Protein AF-A0A822BM97-F1 (afdb_monomer)

Structure (mmCIF, N/CA/C/O backbone):
data_AF-A0A822BM97-F1
#
_entry.id   AF-A0A822BM97-F1
#
loop_
_atom_site.group_PDB
_atom_site.id
_atom_site.type_symbol
_atom_site.label_atom_id
_atom_site.label_alt_id
_atom_site.label_comp_id
_atom_site.label_asym_id
_atom_site.label_entity_id
_atom_site.label_seq_id
_atom_site.pdbx_PDB_ins_code
_atom_site.Cartn_x
_atom_site.Cartn_y
_atom_site.Cartn_z
_atom_site.occupancy
_atom_site.B_iso_or_equiv
_atom_site.auth_seq_id
_atom_site.auth_comp_id
_atom_site.auth_asym_id
_atom_site.auth_atom_id
_atom_site.pdbx_PDB_model_num
ATOM 1 N N . SER A 1 1 ? -8.649 12.973 20.364 1.00 39.34 1 SER A N 1
ATOM 2 C CA . SER A 1 1 ? -8.038 12.754 19.036 1.00 39.34 1 SER A CA 1
ATOM 3 C C . SER A 1 1 ? -8.044 11.290 18.662 1.00 39.34 1 SER A C 1
ATOM 5 O O . SER A 1 1 ? -7.704 10.467 19.502 1.00 39.34 1 SER A O 1
ATOM 7 N N . ILE A 1 2 ? -8.379 10.974 17.406 1.00 34.59 2 ILE A N 1
ATOM 8 C CA . ILE A 1 2 ? -8.301 9.619 16.820 1.00 34.59 2 ILE A CA 1
ATOM 9 C C . ILE A 1 2 ? -6.928 8.977 17.096 1.00 34.59 2 ILE A C 1
ATOM 11 O O . ILE A 1 2 ? -6.855 7.807 17.447 1.00 34.59 2 ILE A O 1
ATOM 15 N N . TYR A 1 3 ? -5.866 9.789 17.084 1.00 31.16 3 TYR A N 1
ATOM 16 C CA . TYR A 1 3 ? -4.498 9.393 17.424 1.00 31.16 3 TYR A CA 1
ATOM 17 C C . TYR A 1 3 ? -4.347 8.749 18.817 1.00 31.16 3 TYR A C 1
ATOM 19 O O . TYR A 1 3 ? -3.704 7.716 18.945 1.00 31.16 3 TYR A O 1
ATOM 27 N N . HIS A 1 4 ? -4.984 9.307 19.855 1.00 41.06 4 HIS A N 1
ATOM 28 C CA . HIS A 1 4 ? -4.935 8.748 21.215 1.00 41.06 4 HIS A CA 1
ATOM 29 C C . HIS A 1 4 ? -5.748 7.456 21.326 1.00 41.06 4 HIS A C 1
ATOM 31 O O . HIS A 1 4 ? -5.289 6.486 21.911 1.00 41.06 4 HIS A O 1
ATOM 37 N N . ALA A 1 5 ? -6.924 7.401 20.693 1.00 43.97 5 ALA A N 1
ATOM 38 C CA . ALA A 1 5 ? -7.743 6.192 20.693 1.00 43.97 5 ALA A CA 1
ATOM 39 C C . ALA A 1 5 ? -7.062 5.029 19.952 1.00 43.97 5 ALA A C 1
ATOM 41 O O . ALA A 1 5 ? -7.214 3.878 20.353 1.00 43.97 5 ALA A O 1
ATOM 42 N N . ILE A 1 6 ? -6.311 5.312 18.885 1.00 49.16 6 ILE A N 1
ATOM 43 C CA . ILE A 1 6 ? -5.526 4.311 18.157 1.00 49.16 6 ILE A CA 1
ATOM 44 C C . ILE A 1 6 ? -4.306 3.894 18.991 1.00 49.16 6 ILE A C 1
ATOM 46 O O . ILE A 1 6 ? -4.122 2.702 19.210 1.00 49.16 6 ILE A O 1
ATOM 50 N N . ALA A 1 7 ? -3.541 4.840 19.546 1.00 48.38 7 ALA A N 1
ATOM 51 C CA . ALA A 1 7 ? -2.370 4.549 20.380 1.00 48.38 7 ALA A CA 1
ATOM 52 C C . ALA A 1 7 ? -2.704 3.757 21.665 1.00 48.38 7 ALA A C 1
ATOM 54 O O . ALA A 1 7 ? -2.003 2.801 22.000 1.00 48.38 7 ALA A O 1
ATOM 55 N N . ASP A 1 8 ? -3.796 4.092 22.357 1.00 53.12 8 ASP A N 1
ATOM 56 C CA . ASP A 1 8 ? -4.222 3.400 23.582 1.00 53.12 8 ASP A CA 1
ATOM 57 C C . ASP A 1 8 ? -4.800 2.008 23.301 1.00 53.12 8 ASP A C 1
ATOM 59 O O . ASP A 1 8 ? -4.626 1.084 24.100 1.00 53.12 8 ASP A O 1
ATOM 63 N N . ASN A 1 9 ? -5.450 1.818 22.147 1.00 54.97 9 ASN A N 1
ATOM 64 C CA . ASN A 1 9 ? -5.858 0.483 21.711 1.00 54.97 9 ASN A CA 1
ATOM 65 C C . ASN A 1 9 ? -4.640 -0.356 21.306 1.00 54.97 9 ASN A C 1
ATOM 67 O O . ASN A 1 9 ? -4.564 -1.520 21.685 1.00 54.97 9 ASN A O 1
ATOM 71 N N . LEU A 1 10 ? -3.650 0.224 20.625 1.00 53.47 10 LEU A N 1
ATOM 72 C CA . LEU A 1 10 ? -2.417 -0.476 20.249 1.00 53.47 10 LEU A CA 1
ATOM 73 C C . LEU A 1 10 ? -1.643 -0.970 21.477 1.00 53.47 10 LEU A C 1
ATOM 75 O O . LEU A 1 10 ? -1.231 -2.126 21.501 1.00 53.47 10 LEU A O 1
ATOM 79 N N . LYS A 1 11 ? -1.554 -0.167 22.546 1.00 54.66 11 LYS A N 1
ATOM 80 C CA . LYS A 1 11 ? -0.947 -0.590 23.822 1.00 54.66 11 LYS A CA 1
ATOM 81 C C . LYS A 1 11 ? -1.640 -1.785 24.481 1.00 54.66 11 LYS A C 1
ATOM 83 O O . LYS A 1 11 ? -0.972 -2.594 25.117 1.00 54.66 11 LYS A O 1
ATOM 88 N N . LYS A 1 12 ? -2.956 -1.935 24.308 1.00 50.69 12 LYS A N 1
ATOM 89 C CA . LYS A 1 12 ? -3.727 -3.076 24.837 1.00 50.69 12 LYS A CA 1
ATOM 90 C C . LYS A 1 12 ? -3.595 -4.359 24.011 1.00 50.69 12 LYS A C 1
ATOM 92 O O . LYS A 1 12 ? -3.815 -5.437 24.554 1.00 50.69 12 LYS A O 1
ATOM 97 N N . TYR A 1 13 ? -3.232 -4.258 22.732 1.00 50.22 13 TYR A N 1
ATOM 98 C CA . TYR A 1 13 ? -3.122 -5.388 21.797 1.00 50.22 13 TYR A CA 1
ATOM 99 C C . TYR A 1 13 ? -1.682 -5.616 21.307 1.00 50.22 13 TYR A C 1
ATOM 101 O O . TYR A 1 13 ? -1.468 -6.224 20.258 1.00 50.22 13 TYR A O 1
ATOM 109 N N . LEU A 1 14 ? -0.697 -5.171 22.097 1.00 51.53 14 LEU A N 1
ATOM 110 C CA . LEU A 1 14 ? 0.732 -5.194 21.789 1.00 51.53 14 LEU A CA 1
ATOM 111 C C . LEU A 1 14 ? 1.487 -6.528 22.011 1.00 51.53 14 LEU A C 1
ATOM 113 O O . LEU A 1 14 ? 2.712 -6.491 21.929 1.00 51.53 14 LEU A O 1
ATOM 117 N N . PRO A 1 15 ? 0.897 -7.738 22.163 1.00 52.12 15 PRO A N 1
ATOM 118 C CA . PRO A 1 15 ? 1.536 -8.860 21.507 1.00 52.12 15 PRO A CA 1
ATOM 119 C C . PRO A 1 15 ? 1.152 -8.714 20.036 1.00 52.12 15 PRO A C 1
ATOM 121 O O . PRO A 1 15 ? 0.144 -9.272 19.598 1.00 52.12 15 PRO A O 1
ATOM 124 N N . LEU A 1 16 ? 1.922 -7.903 19.298 1.00 52.16 16 LEU A N 1
ATOM 125 C CA . LEU A 1 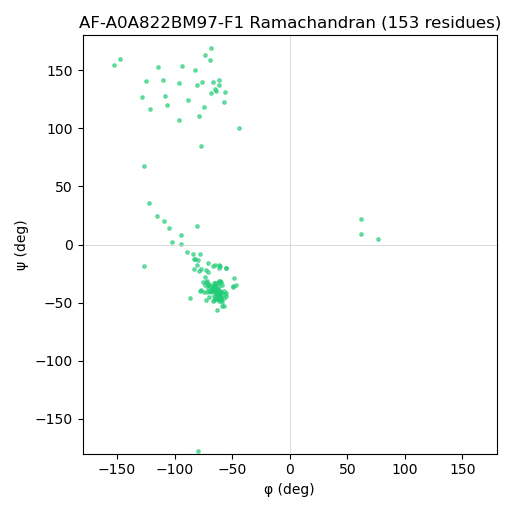16 ? 1.896 -7.848 17.838 1.00 52.16 16 LEU A CA 1
ATOM 126 C C . LEU A 1 16 ? 1.871 -9.293 17.351 1.00 52.16 16 LEU A C 1
ATOM 128 O O . LEU A 1 16 ? 2.883 -9.995 17.396 1.00 52.16 16 LEU A O 1
ATOM 132 N N . LYS A 1 17 ? 0.689 -9.786 16.969 1.00 52.50 17 LYS A N 1
ATOM 133 C CA . LYS A 1 17 ? 0.571 -11.142 16.450 1.00 52.50 17 LYS A CA 1
ATOM 134 C C . LYS A 1 17 ? 1.513 -11.190 15.262 1.00 52.50 17 LYS A C 1
ATOM 136 O O . LYS A 1 17 ? 1.389 -10.381 14.347 1.00 52.50 17 LYS A O 1
ATOM 141 N N . ASN A 1 18 ? 2.466 -12.114 15.308 1.00 60.06 18 ASN A N 1
ATOM 142 C CA . ASN A 1 18 ? 3.531 -12.273 14.321 1.00 60.06 18 ASN A CA 1
ATOM 143 C C . ASN A 1 18 ? 2.979 -12.268 12.875 1.00 60.06 18 ASN A C 1
ATOM 145 O O . ASN A 1 18 ? 3.631 -11.786 11.957 1.00 60.06 18 ASN A O 1
ATOM 149 N N . THR A 1 19 ? 1.730 -12.705 12.694 1.00 66.38 19 THR A N 1
ATOM 150 C CA . THR A 1 19 ? 0.986 -12.656 11.432 1.00 66.38 19 THR A CA 1
ATOM 151 C C . THR A 1 19 ? 0.668 -11.248 10.917 1.00 66.38 19 THR A C 1
ATOM 153 O O . THR A 1 19 ? 0.770 -11.042 9.718 1.00 66.38 19 THR A O 1
ATOM 156 N N . PHE A 1 20 ? 0.331 -10.266 11.763 1.00 75.94 20 PHE A N 1
ATOM 157 C CA . PHE A 1 20 ? 0.040 -8.897 11.307 1.00 75.94 20 PHE A CA 1
ATOM 158 C C . PHE A 1 20 ? 1.289 -8.213 10.748 1.00 75.94 20 PHE A C 1
ATOM 160 O O . PHE A 1 20 ? 1.252 -7.684 9.644 1.00 75.94 20 PHE A O 1
ATOM 167 N N . LEU A 1 21 ? 2.405 -8.271 11.485 1.00 72.50 21 LEU A N 1
ATOM 168 C CA . LEU A 1 21 ? 3.681 -7.721 11.016 1.00 72.50 21 LEU A CA 1
ATOM 169 C C . LEU A 1 21 ? 4.175 -8.441 9.764 1.00 72.50 21 LEU A C 1
ATOM 171 O O . LEU A 1 21 ? 4.649 -7.791 8.838 1.00 72.50 21 LEU A O 1
ATOM 175 N N . LYS A 1 22 ? 4.010 -9.769 9.710 1.00 76.31 22 LYS A N 1
ATOM 176 C CA . LYS A 1 22 ? 4.263 -10.533 8.487 1.00 76.31 22 LYS A CA 1
ATOM 177 C C . LYS A 1 22 ? 3.419 -10.011 7.339 1.00 76.31 22 LYS A C 1
ATOM 179 O O . LYS A 1 22 ? 3.970 -9.792 6.274 1.00 76.31 22 LYS A O 1
ATOM 184 N N . ASP A 1 23 ? 2.130 -9.764 7.544 1.00 84.31 23 ASP A N 1
ATOM 185 C CA . ASP A 1 23 ? 1.216 -9.304 6.498 1.00 84.31 23 ASP A CA 1
ATOM 186 C C . ASP A 1 23 ? 1.536 -7.879 5.990 1.00 84.31 23 ASP A C 1
ATOM 188 O O . ASP A 1 23 ? 1.159 -7.547 4.869 1.00 84.31 23 ASP A O 1
ATOM 192 N N . LEU A 1 24 ? 2.301 -7.055 6.726 1.00 84.12 24 LEU A N 1
ATOM 193 C CA . LEU A 1 24 ? 2.711 -5.716 6.266 1.00 84.12 24 LEU A CA 1
ATOM 194 C C . LEU A 1 24 ? 3.628 -5.732 5.034 1.00 84.12 24 LEU A C 1
ATOM 196 O O . LEU A 1 24 ? 3.700 -4.724 4.330 1.00 84.12 24 LEU A O 1
ATOM 200 N N . HIS A 1 25 ? 4.260 -6.868 4.713 1.00 83.50 25 HIS A N 1
ATOM 201 C CA . HIS A 1 25 ? 5.037 -7.031 3.476 1.00 83.50 25 HIS A CA 1
ATOM 202 C C . HIS A 1 25 ? 4.215 -6.726 2.211 1.00 83.50 25 HIS A C 1
ATOM 204 O O . HIS A 1 25 ? 4.781 -6.443 1.157 1.00 83.50 25 HIS A O 1
ATOM 210 N N . VAL A 1 26 ? 2.882 -6.775 2.302 1.00 87.38 26 VAL A N 1
ATOM 211 C CA . VAL A 1 26 ? 1.955 -6.430 1.220 1.00 87.38 26 VAL A CA 1
ATOM 212 C C . VAL A 1 26 ? 2.076 -4.977 0.758 1.00 87.38 26 VAL A C 1
ATOM 214 O O . VAL A 1 26 ? 1.665 -4.647 -0.352 1.00 87.38 26 VAL A O 1
ATOM 217 N N . LEU A 1 27 ? 2.644 -4.106 1.599 1.00 88.38 27 LEU A N 1
ATOM 218 C CA . LEU A 1 27 ? 2.874 -2.704 1.270 1.00 88.38 27 LEU A CA 1
ATOM 219 C C . LEU A 1 27 ? 4.168 -2.460 0.482 1.00 88.38 27 LEU A C 1
ATOM 221 O O . LEU A 1 27 ? 4.393 -1.339 0.028 1.00 88.38 27 LEU A O 1
ATOM 225 N N . ASP A 1 28 ? 5.009 -3.481 0.323 1.00 86.62 28 ASP A N 1
ATOM 226 C CA . ASP A 1 28 ? 6.188 -3.426 -0.537 1.00 86.62 28 ASP A CA 1
ATOM 227 C C . ASP A 1 28 ? 5.748 -3.344 -2.017 1.00 86.62 28 ASP A C 1
ATOM 229 O O . ASP A 1 28 ? 4.931 -4.171 -2.451 1.00 86.62 28 ASP A O 1
ATOM 233 N N . PRO A 1 29 ? 6.287 -2.403 -2.821 1.00 85.75 29 PRO A N 1
ATOM 234 C CA . PRO A 1 29 ? 6.077 -2.364 -4.269 1.00 85.75 29 PRO A CA 1
ATOM 235 C C . PRO A 1 29 ? 6.270 -3.720 -4.969 1.00 85.75 29 PRO A C 1
ATOM 237 O O . PRO A 1 29 ? 5.544 -4.030 -5.917 1.00 85.75 29 PRO A O 1
ATOM 240 N N . ALA A 1 30 ? 7.203 -4.553 -4.498 1.00 84.81 30 ALA A N 1
ATOM 241 C CA . ALA A 1 30 ? 7.464 -5.888 -5.037 1.00 84.81 30 ALA A CA 1
ATOM 242 C C . ALA A 1 30 ? 6.346 -6.899 -4.731 1.00 84.81 30 ALA A C 1
ATOM 244 O O . ALA A 1 30 ? 6.183 -7.888 -5.444 1.00 84.81 30 ALA A O 1
ATOM 245 N N . SER A 1 31 ? 5.553 -6.671 -3.682 1.00 85.75 31 SER A N 1
ATOM 246 C CA . SER A 1 31 ? 4.414 -7.528 -3.339 1.00 85.75 31 SER A CA 1
ATOM 247 C C . SER A 1 31 ? 3.175 -7.231 -4.173 1.00 85.75 31 SER A C 1
ATOM 249 O O . SER A 1 31 ? 2.305 -8.082 -4.295 1.00 85.75 31 SER A O 1
ATOM 251 N N . ARG A 1 32 ? 3.115 -6.071 -4.829 1.00 87.56 32 ARG A N 1
ATOM 252 C CA . ARG A 1 32 ? 1.963 -5.607 -5.612 1.00 87.56 32 ARG A CA 1
ATOM 253 C C . ARG A 1 32 ? 1.403 -6.627 -6.611 1.00 87.56 32 ARG A C 1
ATOM 255 O O . ARG A 1 32 ? 0.195 -6.674 -6.811 1.00 87.56 32 ARG A O 1
ATOM 262 N N . THR A 1 33 ? 2.264 -7.420 -7.244 1.00 84.12 33 THR A N 1
ATOM 263 C CA . THR A 1 33 ? 1.882 -8.392 -8.283 1.00 84.12 33 THR A CA 1
ATOM 264 C C . THR A 1 33 ? 1.655 -9.807 -7.748 1.00 84.12 33 THR A C 1
ATOM 266 O O . THR A 1 33 ? 1.334 -10.707 -8.524 1.00 84.12 33 THR A O 1
ATOM 269 N N . LYS A 1 34 ? 1.812 -10.037 -6.439 1.00 88.88 34 LYS A N 1
ATOM 270 C CA . LYS A 1 34 ? 1.621 -11.361 -5.841 1.00 88.88 34 LYS A C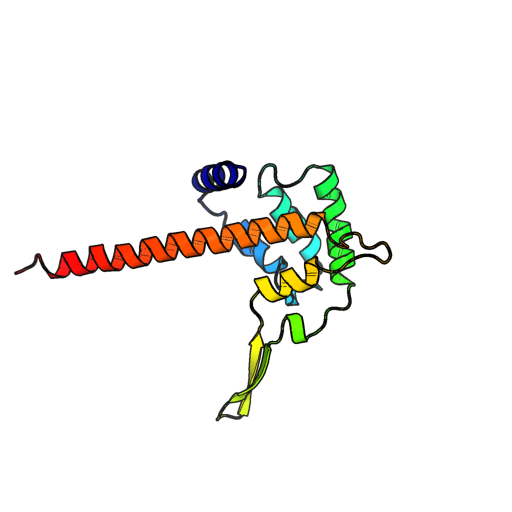A 1
ATOM 271 C C . LYS A 1 34 ? 0.132 -11.679 -5.714 1.00 88.88 34 LYS A C 1
ATOM 273 O O . LYS A 1 34 ? -0.676 -10.836 -5.327 1.00 88.88 34 LYS A O 1
ATOM 278 N N . GLN A 1 35 ? -0.216 -12.931 -6.000 1.00 83.00 35 GLN A N 1
ATOM 279 C CA . GLN A 1 35 ? -1.602 -13.401 -6.060 1.00 83.00 35 GLN A CA 1
ATOM 280 C C . GLN A 1 35 ? -2.358 -13.264 -4.726 1.00 83.00 35 GLN A C 1
ATOM 282 O O . GLN A 1 35 ? -3.562 -13.025 -4.724 1.00 83.00 35 GLN A O 1
ATOM 287 N N . ASP A 1 36 ? -1.666 -13.383 -3.595 1.00 88.81 36 ASP A N 1
ATOM 288 C CA . ASP A 1 36 ? -2.240 -13.350 -2.246 1.00 88.81 36 ASP A CA 1
ATOM 289 C C . ASP A 1 36 ? -2.317 -11.939 -1.642 1.00 88.81 36 ASP A C 1
ATOM 291 O O . ASP A 1 36 ? -2.899 -11.747 -0.572 1.00 88.81 36 ASP A O 1
ATOM 295 N N . SER A 1 37 ? -1.755 -10.931 -2.310 1.00 89.56 37 SER A N 1
ATOM 296 C CA . SER A 1 37 ? -1.593 -9.600 -1.723 1.00 89.56 37 SER A CA 1
ATOM 297 C C . SER A 1 37 ? -2.915 -8.891 -1.448 1.00 89.56 37 SER A C 1
ATOM 299 O O . SER A 1 37 ? -3.060 -8.251 -0.410 1.00 89.56 37 SER A O 1
ATOM 301 N N . ALA A 1 38 ? -3.932 -9.072 -2.291 1.00 90.75 38 ALA A N 1
ATOM 302 C CA . ALA A 1 38 ? -5.250 -8.506 -2.010 1.00 90.75 38 ALA A CA 1
ATOM 303 C C . ALA A 1 38 ? -5.854 -9.077 -0.712 1.00 90.75 38 ALA A C 1
ATOM 305 O O . ALA A 1 38 ? -6.373 -8.332 0.120 1.00 90.75 38 ALA A O 1
ATOM 306 N N . ASP A 1 39 ? -5.743 -10.391 -0.500 1.00 91.56 39 ASP A N 1
ATOM 307 C CA . ASP A 1 39 ? -6.261 -11.047 0.703 1.00 91.56 39 ASP A CA 1
ATOM 308 C C . ASP A 1 39 ? -5.433 -10.703 1.942 1.00 91.56 39 ASP A C 1
ATOM 310 O O . ASP A 1 39 ? -5.990 -10.483 3.021 1.00 91.56 39 ASP A O 1
ATOM 314 N N . THR A 1 40 ? -4.114 -10.594 1.790 1.00 90.88 40 THR A N 1
ATOM 315 C CA . THR A 1 40 ? -3.209 -10.117 2.839 1.00 90.88 40 THR A CA 1
ATOM 316 C C . THR A 1 40 ? -3.568 -8.698 3.271 1.00 90.88 40 THR A C 1
ATOM 318 O O . THR A 1 40 ? -3.721 -8.441 4.466 1.00 90.88 40 THR A O 1
ATOM 321 N N . LEU A 1 41 ? -3.834 -7.790 2.332 1.00 91.25 41 LEU A N 1
ATOM 322 C CA . LEU A 1 41 ? -4.247 -6.428 2.659 1.00 91.25 41 LEU A CA 1
ATOM 323 C C . LEU A 1 41 ? -5.606 -6.380 3.374 1.00 91.25 41 LEU A C 1
ATOM 325 O O . LEU A 1 41 ? -5.789 -5.589 4.301 1.00 91.25 41 LEU A O 1
ATOM 329 N N . ILE A 1 42 ? -6.552 -7.245 3.000 1.00 91.56 42 ILE A N 1
ATOM 330 C CA . ILE A 1 42 ? -7.833 -7.370 3.712 1.00 91.56 42 ILE A CA 1
ATOM 331 C C . ILE A 1 42 ? -7.603 -7.803 5.163 1.00 91.56 42 ILE A C 1
ATOM 333 O O . ILE A 1 42 ? -8.225 -7.244 6.070 1.00 91.56 42 ILE A O 1
ATOM 337 N N . ARG A 1 43 ? -6.708 -8.772 5.412 1.00 89.69 43 ARG A N 1
ATOM 338 C CA . ARG A 1 43 ? -6.362 -9.192 6.782 1.00 89.69 43 ARG A CA 1
ATOM 339 C C . ARG A 1 43 ? -5.781 -8.035 7.588 1.00 89.69 43 ARG A C 1
ATOM 341 O O . ARG A 1 43 ? -6.220 -7.819 8.716 1.00 89.69 43 ARG A O 1
ATOM 348 N N . VAL A 1 44 ? -4.881 -7.253 6.993 1.00 87.44 44 VAL A N 1
ATOM 349 C CA . VAL A 1 44 ? -4.313 -6.044 7.610 1.00 87.44 44 VAL A CA 1
ATOM 350 C C . VAL A 1 44 ? -5.408 -5.025 7.939 1.00 87.44 44 VAL A C 1
ATOM 352 O O . VAL A 1 44 ? -5.485 -4.550 9.070 1.00 87.44 44 VAL A O 1
ATOM 355 N N . GLY A 1 45 ? -6.307 -4.736 6.994 1.00 87.44 45 GLY A N 1
ATOM 356 C CA . GLY A 1 45 ? -7.425 -3.813 7.204 1.00 87.44 45 GLY A CA 1
ATOM 357 C C . GLY A 1 45 ? -8.386 -4.263 8.311 1.00 87.44 45 GLY A C 1
ATOM 358 O O . GLY A 1 45 ? -8.869 -3.431 9.075 1.00 87.44 45 GLY A O 1
ATOM 359 N N . ARG A 1 46 ? -8.623 -5.576 8.446 1.00 87.69 46 ARG A N 1
ATOM 360 C CA . ARG A 1 46 ? -9.441 -6.166 9.525 1.00 87.69 46 ARG A CA 1
ATOM 361 C C . ARG A 1 46 ? -8.742 -6.174 10.881 1.00 87.69 46 ARG A C 1
ATOM 363 O O . ARG A 1 46 ? -9.417 -6.169 11.906 1.00 87.69 46 ARG A O 1
ATOM 370 N N . ALA A 1 47 ? -7.413 -6.217 10.895 1.00 84.00 47 ALA A N 1
ATOM 371 C CA . ALA A 1 47 ? -6.636 -6.258 12.127 1.00 84.00 47 ALA A CA 1
ATOM 372 C C . ALA A 1 47 ? -6.636 -4.919 12.879 1.00 84.00 47 ALA A C 1
ATOM 374 O O . ALA A 1 47 ? -6.408 -4.921 14.087 1.00 84.00 47 ALA A O 1
ATOM 375 N N . ILE A 1 48 ? -6.913 -3.797 12.201 1.00 82.19 48 ILE A N 1
ATOM 376 C CA . ILE A 1 48 ? -6.966 -2.464 12.813 1.00 82.19 48 ILE A CA 1
ATOM 377 C C . ILE A 1 48 ? -8.430 -2.120 13.153 1.00 82.19 48 ILE A C 1
ATOM 379 O O . ILE A 1 48 ? -9.225 -1.830 12.252 1.00 82.19 48 ILE A O 1
ATOM 383 N N . PRO A 1 49 ? -8.826 -2.124 14.442 1.00 78.81 49 PRO A N 1
ATOM 384 C CA . PRO A 1 49 ? -10.216 -1.913 14.827 1.00 78.81 49 PRO A CA 1
ATOM 385 C C . PRO A 1 49 ? -10.730 -0.538 14.400 1.00 78.81 49 PRO A C 1
ATOM 387 O O . PRO A 1 49 ? -10.059 0.473 14.598 1.00 78.81 49 PRO A O 1
ATOM 390 N N . LYS A 1 50 ? -11.964 -0.495 13.881 1.00 83.81 50 LYS A N 1
ATOM 391 C CA . LYS A 1 50 ? -12.672 0.734 13.470 1.00 83.81 50 LYS A CA 1
ATOM 392 C C . LYS A 1 50 ? -11.995 1.535 12.349 1.00 83.81 50 LYS A C 1
ATOM 394 O O . LYS A 1 50 ? -12.439 2.644 12.066 1.00 83.81 50 LYS A O 1
ATOM 399 N N . LEU A 1 51 ? -10.958 0.996 11.707 1.00 86.25 51 LEU A N 1
ATOM 400 C CA . LEU A 1 51 ? -10.308 1.667 10.586 1.00 86.25 51 LEU A CA 1
ATOM 401 C C . LEU A 1 51 ? -11.205 1.688 9.346 1.00 86.25 51 LEU A C 1
ATOM 403 O O . LEU A 1 51 ? -11.322 2.719 8.686 1.00 86.25 51 LEU A O 1
ATOM 407 N N . LEU A 1 52 ? -11.821 0.544 9.046 1.00 88.94 52 LEU A N 1
ATOM 408 C CA . LEU A 1 52 ? -12.660 0.332 7.873 1.00 88.94 52 LEU A CA 1
ATOM 409 C C . LEU A 1 52 ? -14.041 -0.170 8.294 1.00 88.94 52 LEU A C 1
ATOM 411 O O . LEU A 1 52 ? -14.170 -1.006 9.190 1.00 88.94 52 LEU A O 1
ATOM 415 N N . SER A 1 53 ? -15.071 0.320 7.615 1.00 89.81 53 SER A N 1
ATOM 416 C CA . SER A 1 53 ? -16.408 -0.272 7.632 1.00 89.81 53 SER A CA 1
ATOM 417 C C . SER A 1 53 ? -16.453 -1.576 6.823 1.00 89.81 53 SER A C 1
ATOM 419 O O . SER A 1 53 ? -15.595 -1.823 5.977 1.00 89.81 53 SER A O 1
ATOM 421 N N . ASN A 1 54 ? -17.490 -2.398 7.019 1.00 86.25 54 ASN A N 1
ATOM 422 C CA . ASN A 1 54 ? -17.667 -3.634 6.240 1.00 86.25 54 ASN A CA 1
ATOM 423 C C . ASN A 1 54 ? -17.717 -3.364 4.724 1.00 86.25 54 ASN A C 1
ATOM 425 O O . ASN A 1 54 ? -17.083 -4.074 3.953 1.00 86.25 54 ASN A O 1
ATOM 429 N N . ALA A 1 55 ? -18.382 -2.283 4.305 1.00 88.75 55 ALA A N 1
ATOM 430 C CA . ALA A 1 55 ? -18.439 -1.889 2.897 1.00 88.75 55 ALA A CA 1
ATOM 431 C C . ALA A 1 55 ? -17.060 -1.497 2.330 1.00 88.75 55 ALA A C 1
ATOM 433 O O . ALA A 1 55 ? -16.771 -1.724 1.156 1.00 88.75 55 ALA A O 1
ATOM 434 N N . GLU A 1 56 ? -16.189 -0.909 3.153 1.00 91.88 56 GLU A N 1
ATOM 435 C CA . GLU A 1 56 ? -14.817 -0.578 2.760 1.00 91.88 56 GLU A CA 1
ATOM 436 C C . GLU A 1 56 ? -13.915 -1.812 2.702 1.00 91.88 56 GLU A C 1
ATOM 438 O O . GLU A 1 56 ? -13.032 -1.876 1.850 1.00 91.88 56 GLU A O 1
ATOM 443 N N . ILE A 1 57 ? -14.158 -2.812 3.553 1.00 87.81 57 ILE A N 1
ATOM 444 C CA . ILE A 1 57 ? -13.469 -4.105 3.484 1.00 87.81 57 ILE A CA 1
ATOM 445 C C . ILE A 1 57 ? -13.754 -4.814 2.158 1.00 87.81 57 ILE A C 1
ATOM 447 O O . ILE A 1 57 ? -12.835 -5.363 1.559 1.00 87.81 57 ILE A O 1
ATOM 451 N N . ASP A 1 58 ? -14.987 -4.772 1.660 1.00 85.94 58 ASP A N 1
ATOM 452 C CA . ASP A 1 58 ? -15.300 -5.367 0.356 1.00 85.94 58 ASP A CA 1
ATOM 453 C C . ASP A 1 58 ? -14.693 -4.550 -0.795 1.00 85.94 58 ASP A C 1
ATOM 455 O O . ASP A 1 58 ? -14.218 -5.102 -1.791 1.00 85.94 58 ASP A O 1
ATOM 459 N N . ARG A 1 59 ? -14.639 -3.220 -0.640 1.00 90.56 59 ARG A N 1
ATOM 460 C CA . ARG A 1 59 ? -14.060 -2.306 -1.633 1.00 90.56 59 ARG A CA 1
ATOM 461 C C . ARG A 1 59 ? -12.542 -2.431 -1.753 1.00 90.56 59 ARG A C 1
ATOM 463 O O . ARG A 1 59 ? -12.026 -2.305 -2.863 1.00 90.56 59 ARG A O 1
ATOM 470 N N . ILE A 1 60 ? -11.829 -2.692 -0.653 1.00 93.19 60 ILE A N 1
ATOM 471 C CA . ILE A 1 60 ? -10.360 -2.679 -0.659 1.00 93.19 60 ILE A CA 1
ATOM 472 C C . ILE A 1 60 ? -9.768 -3.713 -1.615 1.00 93.19 60 ILE A C 1
ATOM 474 O O . ILE A 1 60 ? -8.740 -3.445 -2.229 1.00 93.19 60 ILE A O 1
ATOM 478 N N . ARG A 1 61 ? -10.437 -4.858 -1.806 1.00 90.62 61 ARG A N 1
ATOM 479 C CA . ARG A 1 61 ? -9.992 -5.880 -2.757 1.00 90.62 61 ARG A CA 1
ATOM 480 C C . ARG A 1 61 ? -9.910 -5.305 -4.168 1.00 90.62 61 ARG A C 1
ATOM 482 O O . ARG A 1 61 ? -8.869 -5.396 -4.809 1.00 90.62 61 ARG A O 1
ATOM 489 N N . TYR A 1 62 ? -10.998 -4.689 -4.627 1.00 90.88 62 TYR A N 1
ATOM 490 C CA . TYR A 1 62 ? -11.071 -4.090 -5.958 1.00 90.88 62 TYR A CA 1
ATOM 491 C C . TYR A 1 62 ? -10.085 -2.937 -6.108 1.00 90.88 62 TYR A C 1
ATOM 493 O O . TYR A 1 62 ? -9.400 -2.828 -7.120 1.00 90.88 62 TYR A O 1
ATOM 501 N N . GLU A 1 63 ? -9.976 -2.098 -5.083 1.00 93.94 63 GLU A N 1
ATOM 502 C CA . GLU A 1 63 ? -9.059 -0.965 -5.092 1.00 93.94 63 GLU A CA 1
ATOM 503 C C . GLU A 1 63 ? -7.594 -1.403 -5.163 1.00 93.94 63 GLU A C 1
ATOM 505 O O . GLU A 1 63 ? -6.816 -0.839 -5.931 1.00 93.94 63 GLU A O 1
ATOM 510 N N . PHE A 1 64 ? -7.234 -2.467 -4.442 1.00 92.94 64 PHE A N 1
ATOM 511 C CA . PHE A 1 64 ? -5.906 -3.059 -4.525 1.00 92.94 64 PHE A CA 1
ATOM 512 C C . PHE A 1 64 ? -5.624 -3.652 -5.906 1.00 92.94 64 PHE A C 1
ATOM 514 O O . PHE A 1 64 ? -4.529 -3.472 -6.426 1.00 92.94 64 PHE A O 1
ATOM 521 N N . MET A 1 65 ? -6.601 -4.311 -6.533 1.00 91.25 65 MET A N 1
ATOM 522 C CA . MET A 1 65 ? -6.447 -4.821 -7.901 1.00 91.25 65 M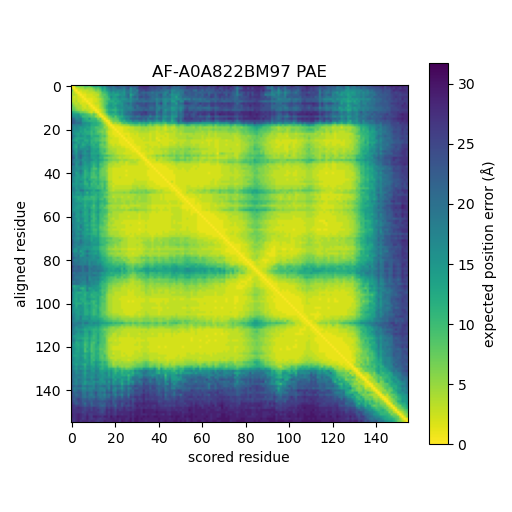ET A CA 1
ATOM 523 C C . MET A 1 65 ? -6.233 -3.688 -8.913 1.00 91.25 65 MET A C 1
ATOM 525 O O . MET A 1 65 ? -5.391 -3.815 -9.799 1.00 91.25 65 MET A O 1
ATOM 529 N N . MET A 1 66 ? -6.940 -2.563 -8.762 1.00 92.00 66 MET A N 1
ATOM 530 C CA . MET A 1 66 ? -6.709 -1.373 -9.589 1.00 92.00 66 MET A CA 1
ATOM 531 C C . MET A 1 66 ? -5.301 -0.809 -9.380 1.00 92.00 66 MET A C 1
ATOM 533 O O . MET A 1 66 ? -4.609 -0.520 -10.350 1.00 92.00 66 MET A O 1
ATOM 537 N N . TYR A 1 67 ? -4.847 -0.713 -8.129 1.00 93.88 67 TYR A N 1
ATOM 538 C CA . TYR A 1 67 ? -3.473 -0.325 -7.806 1.00 93.88 67 TYR A CA 1
ATOM 539 C C . TYR A 1 67 ? -2.433 -1.297 -8.395 1.00 93.88 67 TYR A C 1
ATOM 541 O O . TYR A 1 67 ? -1.403 -0.866 -8.915 1.00 93.88 67 TYR A O 1
ATOM 549 N N . ALA A 1 68 ? -2.704 -2.603 -8.369 1.00 92.25 68 ALA A N 1
ATOM 550 C CA . ALA A 1 68 ? -1.814 -3.616 -8.925 1.00 92.25 68 ALA A CA 1
ATOM 551 C C . ALA A 1 68 ? -1.679 -3.518 -10.451 1.00 92.25 68 ALA A C 1
ATOM 553 O O . ALA A 1 68 ? -0.598 -3.763 -10.985 1.00 92.25 68 ALA A O 1
ATOM 554 N N . ALA A 1 69 ? -2.751 -3.112 -11.134 1.00 91.56 69 ALA A N 1
ATOM 555 C CA . ALA A 1 69 ? -2.766 -2.859 -12.572 1.00 91.56 69 ALA A CA 1
ATOM 556 C C . ALA A 1 69 ? -2.228 -1.467 -12.963 1.00 91.56 69 ALA A C 1
ATOM 558 O O . ALA A 1 69 ? -1.991 -1.210 -14.143 1.00 91.56 69 ALA A O 1
ATOM 559 N N . GLU A 1 70 ? -2.045 -0.558 -12.003 1.00 92.75 70 GLU A N 1
ATOM 560 C CA . GLU A 1 70 ? -1.585 0.803 -12.269 1.00 92.75 70 GLU A CA 1
ATOM 561 C C . GLU A 1 70 ? -0.138 0.807 -12.786 1.00 92.75 70 GLU A C 1
ATOM 563 O O . GLU A 1 70 ? 0.739 0.091 -12.289 1.00 92.75 70 GLU A O 1
ATOM 568 N N . THR A 1 71 ? 0.151 1.661 -13.766 1.00 91.56 71 THR A N 1
ATOM 569 C CA . THR A 1 71 ? 1.535 1.873 -14.203 1.00 91.56 71 THR A CA 1
ATOM 570 C C . THR A 1 71 ? 2.228 2.793 -13.203 1.00 91.56 71 THR A C 1
ATOM 572 O O . THR A 1 71 ? 1.903 3.972 -13.108 1.00 91.56 71 THR A O 1
ATOM 575 N N . ILE A 1 72 ? 3.172 2.239 -12.439 1.00 90.06 72 ILE A N 1
ATOM 576 C CA . ILE A 1 72 ? 3.945 2.971 -11.432 1.00 90.06 72 ILE A CA 1
ATOM 577 C C . ILE A 1 72 ? 5.376 3.137 -11.930 1.00 90.06 72 ILE A C 1
ATOM 579 O O . ILE A 1 72 ? 6.022 2.165 -12.323 1.00 90.06 72 ILE A O 1
ATOM 583 N N . ASP A 1 73 ? 5.851 4.378 -11.910 1.00 91.00 73 ASP A N 1
ATOM 584 C CA . ASP A 1 73 ? 7.193 4.746 -12.345 1.00 91.00 73 ASP A CA 1
ATOM 585 C C . ASP A 1 73 ? 8.253 4.109 -11.432 1.00 91.00 73 ASP A C 1
ATOM 587 O O . ASP A 1 73 ? 8.147 4.149 -10.203 1.00 91.00 73 ASP A O 1
ATOM 591 N N . GLN A 1 74 ? 9.293 3.523 -12.034 1.00 88.94 74 GLN A N 1
ATOM 592 C CA . GLN A 1 74 ? 10.376 2.885 -11.285 1.00 88.94 74 GLN A CA 1
ATOM 593 C C . GLN A 1 74 ? 11.098 3.856 -10.351 1.00 88.94 74 GLN A C 1
ATOM 595 O O . GLN A 1 74 ? 11.503 3.452 -9.264 1.00 88.94 74 GLN A O 1
ATOM 600 N N . SER A 1 75 ? 11.196 5.137 -10.714 1.00 91.75 75 SER A N 1
ATOM 601 C CA . SER A 1 75 ? 11.807 6.183 -9.884 1.00 91.75 75 SER A CA 1
ATOM 602 C C . SER A 1 75 ? 11.091 6.403 -8.546 1.00 91.75 75 SER A C 1
ATOM 604 O O . SER A 1 75 ? 11.662 6.983 -7.618 1.00 91.75 75 SER A O 1
ATOM 606 N N . TRP A 1 76 ? 9.845 5.930 -8.413 1.00 91.62 76 TRP A N 1
ATOM 607 C CA . TRP A 1 76 ? 9.072 6.058 -7.178 1.00 91.62 76 TRP A CA 1
ATOM 608 C C . TRP A 1 76 ? 9.502 5.057 -6.111 1.00 91.62 76 TRP A C 1
ATOM 610 O O . TRP A 1 76 ? 9.240 5.296 -4.934 1.00 91.62 76 TRP A O 1
ATOM 620 N N . TYR A 1 77 ? 10.157 3.960 -6.500 1.00 89.50 77 TYR A N 1
ATOM 621 C CA . TYR A 1 77 ? 10.638 2.938 -5.570 1.00 89.50 77 TYR A CA 1
ATOM 622 C C . TYR A 1 77 ? 12.131 2.614 -5.719 1.00 89.50 77 TYR A C 1
ATOM 624 O O . TYR A 1 77 ? 12.722 2.129 -4.762 1.00 89.50 77 TYR A O 1
ATOM 632 N N . ILE A 1 78 ? 12.773 2.943 -6.841 1.00 88.50 78 ILE A N 1
ATOM 633 C CA . ILE A 1 78 ? 14.224 2.844 -7.044 1.00 88.50 78 ILE A CA 1
ATOM 634 C C . ILE A 1 78 ? 14.817 4.250 -7.031 1.00 88.50 78 ILE A C 1
ATOM 636 O O . ILE A 1 78 ? 14.465 5.090 -7.857 1.00 88.50 78 ILE A O 1
ATOM 640 N N . LYS A 1 79 ? 15.733 4.493 -6.097 1.00 89.00 79 LYS A N 1
ATOM 641 C CA . LYS A 1 79 ? 16.471 5.749 -5.970 1.00 89.00 79 LYS A CA 1
ATOM 642 C C . LYS A 1 79 ? 17.725 5.746 -6.838 1.00 89.00 79 LYS A C 1
ATOM 644 O O . LYS A 1 79 ? 17.976 6.722 -7.536 1.00 89.00 79 LYS A O 1
ATOM 649 N N . ASN A 1 80 ? 18.498 4.662 -6.801 1.00 89.38 80 ASN A N 1
ATOM 650 C CA . ASN A 1 80 ? 19.726 4.542 -7.577 1.00 89.38 80 ASN A CA 1
ATOM 651 C C . ASN A 1 80 ? 20.045 3.078 -7.907 1.00 89.38 80 ASN A C 1
ATOM 653 O O . ASN A 1 80 ? 19.652 2.167 -7.178 1.00 89.38 80 ASN A O 1
ATOM 657 N N . LYS A 1 81 ? 20.785 2.858 -8.992 1.00 91.38 81 LYS A N 1
ATOM 658 C CA . LYS A 1 81 ? 21.417 1.577 -9.317 1.00 91.38 81 LYS A CA 1
ATOM 659 C C . LYS A 1 81 ? 22.886 1.838 -9.601 1.00 91.38 81 LYS A C 1
ATOM 661 O O . LYS A 1 81 ? 23.195 2.703 -10.416 1.00 91.38 81 LYS A O 1
ATOM 666 N N . TYR A 1 82 ? 23.773 1.126 -8.923 1.00 90.12 82 TYR A N 1
ATOM 667 C CA . TYR A 1 82 ? 25.214 1.332 -9.049 1.00 90.12 82 TYR A CA 1
ATOM 668 C C . TYR A 1 82 ? 25.978 0.020 -8.877 1.00 90.12 82 TYR A C 1
ATOM 670 O O . TYR A 1 82 ? 25.451 -0.937 -8.313 1.00 90.12 82 TYR A O 1
ATOM 678 N N . HIS A 1 83 ? 27.215 0.002 -9.368 1.00 92.06 83 HIS A N 1
ATOM 679 C CA . HIS A 1 83 ? 28.166 -1.086 -9.154 1.00 92.06 83 HIS A CA 1
ATOM 680 C C . HIS A 1 83 ? 29.073 -0.726 -7.976 1.00 92.06 83 HIS A C 1
ATOM 682 O O . HIS A 1 83 ? 29.468 0.437 -7.844 1.00 92.06 83 HIS A O 1
ATOM 688 N N . ASP A 1 84 ? 29.375 -1.687 -7.105 1.00 88.56 84 ASP A N 1
ATOM 689 C CA . ASP A 1 84 ? 30.429 -1.506 -6.103 1.00 88.56 84 ASP A CA 1
ATOM 690 C C . ASP A 1 84 ? 31.828 -1.732 -6.708 1.00 88.56 84 ASP A C 1
ATOM 692 O O . ASP A 1 84 ? 31.983 -1.955 -7.910 1.00 88.56 84 ASP A O 1
ATOM 696 N N . SER A 1 85 ? 32.866 -1.633 -5.874 1.00 87.00 85 SER A N 1
ATOM 697 C CA . SER A 1 85 ? 34.258 -1.867 -6.284 1.00 87.00 85 SER A CA 1
ATOM 698 C C . SER A 1 85 ? 34.519 -3.276 -6.818 1.00 87.00 85 SER A C 1
ATOM 700 O O . SER A 1 85 ? 35.516 -3.476 -7.509 1.00 87.00 85 SER A O 1
ATOM 702 N N . ASP A 1 86 ? 33.630 -4.220 -6.511 1.00 90.88 86 ASP A N 1
ATOM 703 C CA . ASP A 1 86 ? 33.740 -5.637 -6.839 1.00 90.88 86 ASP A CA 1
ATOM 704 C C . ASP A 1 86 ? 32.794 -6.017 -8.002 1.00 90.88 86 ASP A C 1
ATOM 706 O O . ASP A 1 86 ? 32.556 -7.198 -8.249 1.00 90.88 86 ASP A O 1
ATOM 710 N N . ASP A 1 87 ? 32.265 -5.017 -8.725 1.00 88.31 87 ASP A N 1
ATOM 711 C CA . ASP A 1 87 ? 31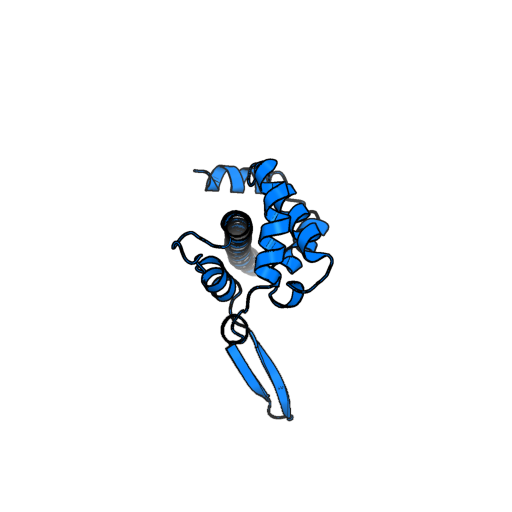.318 -5.143 -9.845 1.00 88.31 87 ASP A CA 1
ATOM 712 C C . ASP A 1 87 ? 29.961 -5.783 -9.478 1.00 88.31 87 ASP A C 1
ATOM 714 O O . ASP A 1 87 ? 29.215 -6.266 -10.335 1.00 88.31 87 ASP A O 1
ATOM 718 N N . ASN A 1 88 ? 29.576 -5.758 -8.199 1.00 87.94 88 ASN A N 1
ATOM 719 C CA . ASN A 1 88 ? 28.255 -6.226 -7.792 1.00 87.94 88 ASN A CA 1
ATOM 720 C C . ASN A 1 88 ? 27.190 -5.157 -8.041 1.00 87.94 88 ASN A C 1
ATOM 722 O O . ASN A 1 88 ? 27.353 -3.984 -7.700 1.00 87.94 88 ASN A O 1
ATOM 726 N N . ASN A 1 89 ? 26.043 -5.593 -8.563 1.00 91.31 89 ASN A N 1
ATOM 727 C CA . ASN A 1 89 ? 24.883 -4.734 -8.775 1.00 91.31 89 ASN A CA 1
ATOM 728 C C . ASN A 1 89 ? 24.176 -4.414 -7.453 1.00 91.31 89 ASN A C 1
ATOM 730 O O . ASN A 1 89 ? 23.581 -5.296 -6.830 1.00 91.31 89 ASN A O 1
ATOM 734 N N . HIS A 1 90 ? 24.131 -3.134 -7.092 1.00 85.12 90 HIS A N 1
ATOM 735 C CA . HIS A 1 90 ? 23.365 -2.625 -5.958 1.00 85.12 90 HIS A CA 1
ATOM 736 C C . HIS A 1 90 ? 22.173 -1.800 -6.427 1.00 85.12 90 HIS A C 1
ATOM 738 O O . HIS A 1 90 ? 22.244 -1.040 -7.394 1.00 85.12 90 HIS A O 1
ATOM 744 N N . THR A 1 91 ? 21.049 -1.949 -5.727 1.00 87.00 91 THR A N 1
ATOM 745 C CA . THR A 1 91 ? 19.851 -1.128 -5.927 1.00 87.00 91 THR A CA 1
ATOM 746 C C . THR A 1 91 ? 19.517 -0.423 -4.624 1.00 87.00 91 THR A C 1
ATOM 748 O O . THR A 1 91 ? 19.196 -1.062 -3.625 1.00 87.00 91 THR A O 1
ATOM 751 N N . GLU A 1 92 ? 19.574 0.903 -4.646 1.00 84.88 92 GLU A N 1
ATOM 752 C CA . GLU A 1 92 ? 19.109 1.748 -3.556 1.00 84.88 92 GLU A CA 1
ATOM 753 C C . GLU A 1 92 ? 17.620 2.044 -3.765 1.00 84.88 92 GLU A C 1
ATOM 755 O O . GLU A 1 92 ? 17.220 2.545 -4.821 1.00 84.88 92 GLU A O 1
ATOM 760 N N . TYR A 1 93 ? 16.793 1.739 -2.767 1.00 86.44 93 TYR A N 1
ATOM 761 C CA . TYR A 1 93 ? 15.347 1.953 -2.820 1.00 86.44 93 TYR A CA 1
ATOM 762 C C . TYR A 1 93 ? 14.949 3.305 -2.217 1.00 86.44 93 TYR A C 1
ATOM 764 O O . TYR A 1 93 ? 15.633 3.853 -1.351 1.00 86.44 93 TYR A O 1
ATOM 772 N N . GLN A 1 94 ? 13.822 3.848 -2.675 1.00 88.44 94 GLN A N 1
ATOM 773 C CA . GLN A 1 94 ? 13.212 5.027 -2.059 1.00 88.44 94 GLN A CA 1
ATOM 774 C C . GLN A 1 94 ? 12.644 4.690 -0.676 1.00 88.44 94 GLN A C 1
ATOM 776 O O . GLN A 1 94 ? 12.301 3.543 -0.385 1.00 88.44 94 GLN A O 1
ATOM 781 N N . GLN A 1 95 ? 12.471 5.714 0.162 1.00 87.38 95 GLN A N 1
ATOM 782 C CA . GLN A 1 95 ? 11.727 5.553 1.411 1.00 87.38 95 GLN A CA 1
ATOM 783 C C . GLN A 1 95 ? 10.278 5.139 1.124 1.00 87.38 95 GLN A C 1
ATOM 785 O O . GLN A 1 95 ? 9.641 5.652 0.200 1.00 87.38 95 GLN A O 1
ATOM 790 N N . ILE A 1 96 ? 9.738 4.252 1.958 1.00 86.19 96 ILE A N 1
ATOM 791 C CA . ILE A 1 96 ? 8.385 3.711 1.787 1.00 86.19 96 ILE A CA 1
ATOM 792 C C . ILE A 1 96 ? 7.313 4.814 1.799 1.00 86.19 96 ILE A C 1
ATOM 794 O O . ILE A 1 96 ? 6.358 4.759 1.024 1.00 86.19 96 ILE A O 1
ATOM 798 N N . ASP A 1 97 ? 7.513 5.870 2.593 1.00 88.69 97 ASP A N 1
ATOM 799 C CA . ASP A 1 97 ? 6.628 7.038 2.620 1.00 88.69 97 ASP A CA 1
ATOM 800 C C . ASP A 1 97 ? 6.634 7.796 1.293 1.00 88.69 97 ASP A C 1
ATOM 802 O O . ASP A 1 97 ? 5.586 8.235 0.825 1.00 88.69 97 ASP A O 1
ATOM 806 N N . TYR A 1 98 ? 7.803 7.944 0.660 1.00 88.88 98 TYR A N 1
ATOM 807 C CA . TYR A 1 98 ? 7.921 8.626 -0.629 1.00 88.88 98 TYR 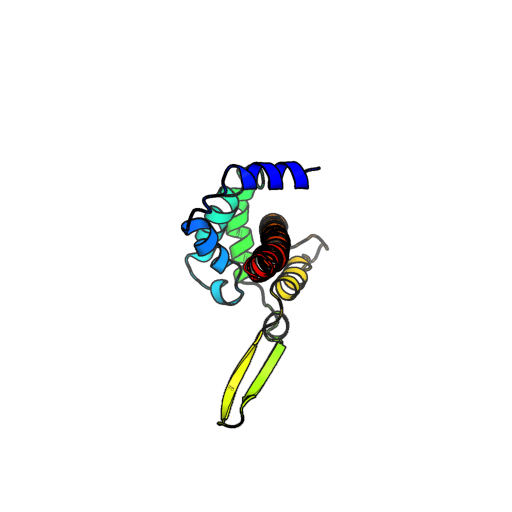A CA 1
ATOM 808 C C . TYR A 1 98 ? 7.106 7.897 -1.698 1.00 88.88 98 TYR A C 1
ATOM 810 O O . TYR A 1 98 ? 6.288 8.511 -2.391 1.00 88.88 98 TYR A O 1
ATOM 818 N N . TYR A 1 99 ? 7.279 6.577 -1.769 1.00 92.38 99 TYR A N 1
ATOM 819 C CA . TYR A 1 99 ? 6.545 5.709 -2.680 1.00 92.38 99 TYR A CA 1
ATOM 820 C C . TYR A 1 99 ? 5.026 5.824 -2.495 1.00 92.38 99 TYR A C 1
ATOM 822 O O . TYR A 1 99 ? 4.279 6.077 -3.449 1.00 92.38 99 TYR A O 1
ATOM 830 N N . TRP A 1 100 ? 4.555 5.662 -1.256 1.00 93.50 100 TRP A N 1
ATOM 831 C CA . TRP A 1 100 ? 3.127 5.682 -0.959 1.00 93.50 100 TRP A CA 1
ATOM 832 C C . TRP A 1 100 ? 2.519 7.070 -1.108 1.00 93.50 100 TRP A C 1
ATOM 834 O O . TRP A 1 100 ? 1.393 7.179 -1.586 1.00 93.50 100 TRP A O 1
ATOM 844 N N . ASN A 1 101 ? 3.252 8.139 -0.799 1.00 93.75 101 ASN A N 1
ATOM 845 C CA . ASN A 1 101 ? 2.782 9.497 -1.054 1.00 93.75 101 ASN A CA 1
ATOM 846 C C . ASN A 1 101 ? 2.530 9.720 -2.548 1.00 93.75 101 ASN A C 1
ATOM 848 O O . ASN A 1 101 ? 1.452 10.181 -2.911 1.00 93.75 101 ASN A O 1
ATOM 852 N N . LYS A 1 102 ? 3.459 9.319 -3.425 1.00 95.06 102 LYS A N 1
ATOM 853 C CA . LYS A 1 102 ? 3.269 9.423 -4.881 1.00 95.06 102 LYS A CA 1
ATOM 854 C C . LYS A 1 102 ? 2.089 8.584 -5.372 1.00 95.06 102 LYS A C 1
ATOM 856 O O . LYS A 1 102 ? 1.233 9.093 -6.091 1.00 95.06 102 LYS A O 1
ATOM 861 N N . THR A 1 103 ? 2.008 7.334 -4.923 1.00 94.38 103 THR A N 1
ATOM 862 C CA . THR A 1 103 ? 0.938 6.397 -5.297 1.00 94.38 103 THR A CA 1
ATOM 863 C C . THR A 1 103 ? -0.441 6.899 -4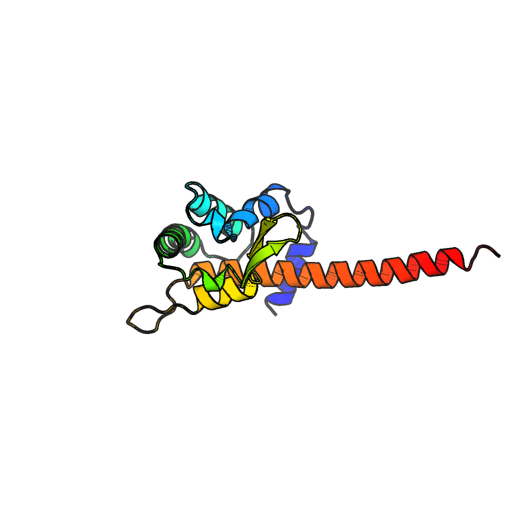.868 1.00 94.38 103 THR A C 1
ATOM 865 O O . THR A 1 103 ? -1.388 6.875 -5.650 1.00 94.38 103 THR A O 1
ATOM 868 N N . LEU A 1 104 ? -0.569 7.403 -3.639 1.00 94.56 104 LEU A N 1
ATOM 869 C CA . LEU A 1 104 ? -1.841 7.878 -3.090 1.00 94.56 104 LEU A CA 1
ATOM 870 C C . LEU A 1 104 ? -2.223 9.286 -3.571 1.00 94.56 104 LEU A C 1
ATOM 872 O O . LEU A 1 104 ? -3.372 9.689 -3.391 1.00 94.56 104 LEU A O 1
ATOM 876 N N . SER A 1 105 ? -1.293 10.028 -4.181 1.00 95.00 105 SER A N 1
ATOM 877 C CA . SER A 1 105 ? -1.573 11.294 -4.869 1.00 95.00 105 SER A CA 1
ATOM 878 C C . SER A 1 105 ? -2.187 11.109 -6.258 1.00 95.00 105 SER A C 1
ATOM 880 O O . SER A 1 105 ? -2.614 12.095 -6.856 1.00 95.00 105 SER A O 1
ATOM 882 N N . LEU A 1 106 ? -2.251 9.880 -6.781 1.00 94.75 106 LEU A N 1
ATOM 883 C CA . LEU A 1 106 ? -2.891 9.613 -8.064 1.00 94.75 106 LEU A CA 1
ATOM 884 C C . LEU A 1 106 ? -4.393 9.917 -8.008 1.00 94.75 106 LEU A C 1
ATOM 886 O O . LEU A 1 106 ? -5.118 9.465 -7.114 1.00 94.75 106 LEU A O 1
ATOM 890 N N . THR A 1 107 ? -4.869 10.648 -9.012 1.00 94.56 107 THR A N 1
ATOM 891 C CA . THR A 1 107 ? -6.275 11.025 -9.165 1.00 94.56 107 THR A CA 1
ATOM 892 C C . THR A 1 107 ? -6.897 10.388 -10.402 1.00 94.56 107 THR A C 1
ATOM 894 O O . THR A 1 107 ? -6.223 10.020 -11.366 1.00 94.56 107 THR A O 1
ATOM 897 N N . THR A 1 108 ? -8.210 10.190 -10.352 1.00 91.75 108 THR A N 1
ATOM 898 C CA . THR A 1 108 ? -9.010 9.821 -11.517 1.00 91.75 108 THR A CA 1
ATOM 899 C C . THR A 1 108 ? -9.055 10.991 -12.500 1.00 91.75 108 THR A C 1
ATOM 901 O O . THR A 1 108 ? -8.713 12.124 -12.160 1.00 91.75 108 THR A O 1
ATOM 904 N N . SER A 1 109 ? -9.560 10.751 -13.711 1.00 90.38 109 SER A N 1
ATOM 905 C CA . SER A 1 109 ? -9.817 11.808 -14.701 1.00 90.38 109 SER A CA 1
ATOM 906 C C . SER A 1 109 ? -10.733 12.928 -14.187 1.00 90.38 109 SER A C 1
ATOM 908 O O . SER A 1 109 ? -10.713 14.030 -14.721 1.00 90.38 109 SER A O 1
ATOM 910 N N . PHE A 1 110 ? -11.516 12.661 -13.138 1.00 90.56 110 PHE A N 1
ATOM 911 C CA . PHE A 1 110 ? -12.407 13.622 -12.485 1.00 90.56 110 PHE A CA 1
ATOM 912 C C . PHE A 1 110 ? -11.763 14.322 -11.275 1.00 90.56 110 PHE A C 1
ATOM 914 O O . PHE A 1 110 ? -12.455 14.984 -10.506 1.00 90.56 110 PHE A O 1
ATOM 921 N N . GLY A 1 111 ? -10.458 14.138 -11.043 1.00 90.12 111 GLY A N 1
ATOM 922 C CA . GLY A 1 111 ? -9.722 14.770 -9.943 1.00 90.12 111 GLY A CA 1
ATOM 923 C C . GLY A 1 111 ? -9.956 14.151 -8.560 1.00 90.12 111 GLY A C 1
ATOM 924 O O . GLY A 1 111 ? -9.429 14.653 -7.571 1.00 90.12 111 GLY A O 1
ATOM 925 N N . SER A 1 112 ? -10.715 13.057 -8.460 1.00 92.25 112 SER A N 1
ATOM 926 C CA . SER A 1 112 ? -10.927 12.346 -7.190 1.00 92.25 112 SER A CA 1
ATOM 927 C C . SER A 1 112 ? -9.766 11.390 -6.890 1.00 92.25 112 SER A C 1
ATOM 929 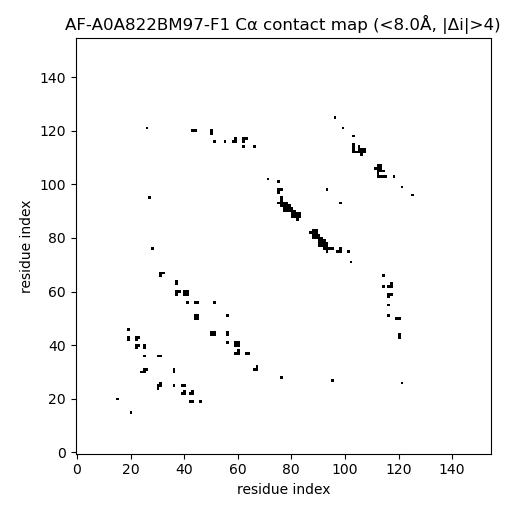O O . SER A 1 112 ? -9.182 10.865 -7.837 1.00 92.25 112 SER A O 1
ATOM 931 N N . PRO A 1 113 ? -9.427 11.101 -5.619 1.00 94.06 113 PRO A N 1
ATOM 932 C CA . PRO A 1 113 ? -8.386 10.123 -5.293 1.00 94.06 113 PRO A CA 1
ATOM 933 C C . PRO A 1 113 ? -8.678 8.757 -5.927 1.00 94.06 113 PRO A C 1
ATOM 935 O O . PRO A 1 113 ? -9.792 8.250 -5.779 1.00 94.06 113 PRO A O 1
ATOM 938 N N . LYS A 1 114 ? -7.694 8.146 -6.604 1.00 94.19 114 LYS A N 1
ATOM 939 C CA . LYS A 1 114 ? -7.859 6.801 -7.193 1.00 94.19 114 LYS A CA 1
ATOM 940 C C . LYS A 1 114 ? -8.044 5.726 -6.128 1.00 94.19 114 LYS A C 1
ATOM 942 O O . LYS A 1 114 ? -8.818 4.795 -6.331 1.00 94.19 114 LYS A O 1
ATOM 947 N N . PHE A 1 115 ? -7.334 5.870 -5.008 1.00 94.69 115 PHE A N 1
ATOM 948 C CA . PHE A 1 115 ? -7.244 4.839 -3.978 1.00 94.69 115 PHE A CA 1
ATOM 949 C C . PHE A 1 115 ? -7.625 5.365 -2.576 1.00 94.69 115 PHE A C 1
ATOM 951 O O . PHE A 1 115 ? -6.767 5.486 -1.694 1.00 94.69 115 PHE A O 1
ATOM 958 N N . PRO A 1 116 ? -8.901 5.732 -2.341 1.00 93.94 116 PRO A N 1
ATOM 959 C CA . PRO A 1 116 ? -9.336 6.306 -1.071 1.00 93.94 116 PRO A CA 1
ATOM 960 C C . PRO A 1 116 ? -9.294 5.324 0.111 1.00 93.94 116 PRO A C 1
ATOM 962 O O . PRO A 1 116 ? -8.902 5.725 1.210 1.00 93.94 116 PRO A O 1
ATOM 965 N N . THR A 1 117 ? -9.695 4.062 -0.062 1.00 94.50 117 THR A N 1
ATOM 966 C CA . THR A 1 117 ? -9.738 3.085 1.037 1.00 94.50 117 THR A CA 1
ATOM 967 C C . THR A 1 117 ? -8.340 2.554 1.357 1.00 94.50 117 THR A C 1
ATOM 969 O O . THR A 1 117 ? -7.963 2.472 2.527 1.00 94.50 117 THR A O 1
ATOM 972 N N . LEU A 1 118 ? -7.524 2.292 0.339 1.00 94.12 118 LEU A N 1
ATOM 973 C CA . LEU A 1 118 ? -6.111 1.940 0.452 1.00 94.12 118 LEU A CA 1
ATOM 974 C C . LEU A 1 118 ? -5.329 3.059 1.139 1.00 94.12 118 LEU A C 1
ATOM 976 O O . LEU A 1 118 ? -4.534 2.780 2.033 1.00 94.12 118 LEU A O 1
ATOM 980 N N . SER A 1 119 ? -5.615 4.327 0.809 1.00 93.81 119 SER A N 1
ATOM 981 C CA . SER A 1 119 ? -4.991 5.478 1.473 1.00 93.81 119 SER A CA 1
ATOM 982 C C . SER A 1 119 ? -5.190 5.446 2.986 1.00 93.81 119 SER A C 1
ATOM 984 O O . SER A 1 119 ? -4.247 5.715 3.730 1.00 93.81 119 SER A O 1
ATOM 986 N N . LYS A 1 120 ? -6.389 5.079 3.461 1.00 91.94 120 LYS A N 1
ATOM 987 C CA . LYS A 1 120 ? -6.666 4.964 4.901 1.00 91.94 120 LYS A CA 1
ATOM 988 C C . LYS A 1 120 ? -5.788 3.901 5.552 1.00 91.94 120 LYS A C 1
ATOM 990 O O . LYS A 1 120 ? -5.204 4.176 6.597 1.00 91.94 120 LYS A O 1
ATOM 995 N N . ILE A 1 121 ? -5.676 2.725 4.937 1.00 91.44 121 ILE A N 1
ATOM 996 C CA . ILE A 1 121 ? -4.872 1.614 5.462 1.00 91.44 121 ILE A CA 1
ATOM 997 C C . ILE A 1 121 ? -3.401 2.001 5.530 1.00 91.44 121 ILE A C 1
ATOM 999 O O . ILE A 1 121 ? -2.809 1.987 6.607 1.00 91.44 121 ILE A O 1
ATOM 1003 N N . VAL A 1 122 ? -2.843 2.416 4.395 1.00 91.50 122 VAL A N 1
ATOM 1004 C CA . VAL A 1 122 ? -1.425 2.749 4.255 1.00 91.50 122 VAL A CA 1
ATOM 1005 C C . VAL A 1 122 ? -1.030 3.857 5.224 1.00 91.50 122 VAL A C 1
ATOM 1007 O O . VAL A 1 122 ? -0.085 3.687 5.985 1.00 91.50 122 VAL A O 1
ATOM 1010 N N . LYS A 1 123 ? -1.784 4.963 5.274 1.00 89.75 123 LYS A N 1
ATOM 1011 C CA . LYS A 1 123 ? -1.468 6.080 6.177 1.00 89.75 123 LYS A CA 1
ATOM 1012 C C . LYS A 1 123 ? -1.483 5.658 7.639 1.00 89.75 123 LYS A C 1
ATOM 1014 O O . LYS A 1 123 ? -0.593 6.053 8.380 1.00 89.75 123 LYS A O 1
ATOM 1019 N N . ASN A 1 124 ? -2.465 4.860 8.060 1.00 87.31 124 ASN A N 1
ATOM 1020 C CA . ASN A 1 124 ? -2.520 4.402 9.448 1.00 87.31 124 ASN A CA 1
ATOM 1021 C C . ASN A 1 124 ? -1.351 3.474 9.779 1.00 87.31 124 ASN A C 1
ATOM 1023 O O . ASN A 1 124 ? -0.766 3.619 10.843 1.00 87.31 124 ASN A O 1
ATOM 1027 N N . ILE A 1 125 ? -0.969 2.575 8.872 1.00 84.38 125 ILE A N 1
ATOM 1028 C CA . ILE A 1 125 ? 0.186 1.695 9.082 1.00 84.38 125 ILE A CA 1
ATOM 1029 C C . ILE A 1 125 ? 1.479 2.500 9.163 1.00 84.38 125 ILE A C 1
ATOM 1031 O O . ILE A 1 125 ? 2.236 2.296 10.102 1.00 84.38 125 ILE A O 1
ATOM 1035 N N . LEU A 1 126 ? 1.706 3.444 8.246 1.00 82.69 126 LEU A N 1
ATOM 1036 C CA . LEU A 1 126 ? 2.902 4.290 8.269 1.00 82.69 126 LEU A CA 1
ATOM 1037 C C . LEU A 1 126 ? 2.963 5.119 9.557 1.00 82.69 126 LEU A C 1
ATOM 1039 O O . LEU A 1 126 ? 3.993 5.140 10.219 1.00 82.69 126 LEU A O 1
ATOM 1043 N N . ILE A 1 127 ? 1.845 5.719 9.982 1.00 82.62 127 ILE A N 1
ATOM 1044 C CA . ILE A 1 127 ? 1.753 6.425 11.271 1.00 82.62 127 ILE A CA 1
ATOM 1045 C C . ILE A 1 127 ? 2.109 5.498 12.441 1.00 82.62 127 ILE A C 1
ATOM 1047 O O . ILE A 1 127 ? 2.822 5.914 13.351 1.00 82.62 127 ILE A O 1
ATOM 1051 N N . ILE A 1 128 ? 1.629 4.251 12.429 1.00 74.12 128 ILE A N 1
ATOM 1052 C CA . ILE A 1 128 ? 1.942 3.263 13.469 1.00 74.12 128 ILE A CA 1
ATOM 1053 C C . ILE A 1 128 ? 3.432 2.912 13.450 1.00 74.12 128 ILE A C 1
ATOM 1055 O O . ILE A 1 128 ? 4.056 2.895 14.508 1.00 74.12 128 ILE A O 1
ATOM 1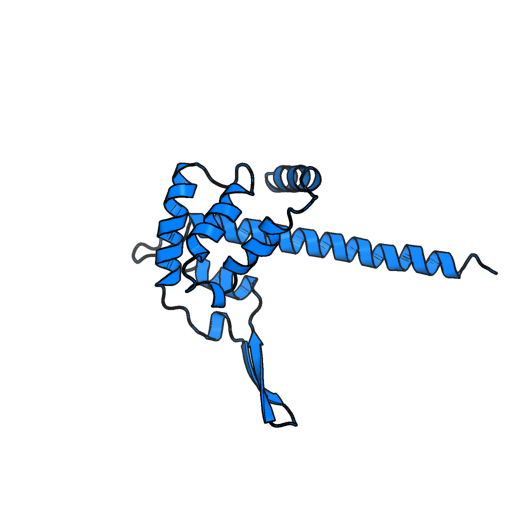059 N N . SER A 1 129 ? 4.009 2.661 12.275 1.00 70.00 129 SER A N 1
ATOM 1060 C CA . SER A 1 129 ? 5.432 2.359 12.114 1.00 70.00 129 SER A CA 1
ATOM 1061 C C . SER A 1 129 ? 6.308 3.499 12.629 1.00 70.00 129 SER A C 1
ATOM 1063 O O . SER A 1 129 ? 7.212 3.251 13.421 1.00 70.00 129 SER A O 1
ATOM 1065 N N . HIS A 1 130 ? 5.996 4.744 12.264 1.00 69.62 130 HIS A N 1
ATOM 1066 C CA . HIS A 1 130 ? 6.723 5.928 12.734 1.00 69.62 130 HIS A CA 1
ATOM 1067 C C . HIS A 1 130 ? 6.549 6.154 14.238 1.00 69.62 130 HIS A C 1
ATOM 1069 O O . HIS A 1 130 ? 7.529 6.360 14.946 1.00 69.62 130 HIS A O 1
ATOM 1075 N N . GLY A 1 131 ? 5.326 6.020 14.759 1.00 59.31 131 GLY A N 1
ATOM 1076 C CA . GLY A 1 131 ? 5.064 6.142 16.194 1.00 59.31 131 GLY A CA 1
ATOM 1077 C C . GLY A 1 131 ? 5.761 5.067 17.036 1.00 59.31 131 GLY A C 1
ATOM 1078 O O . GLY A 1 131 ? 6.166 5.346 18.164 1.00 59.31 131 GLY A O 1
ATOM 1079 N N . ASN A 1 132 ? 5.929 3.854 16.498 1.00 57.25 132 ASN A N 1
ATOM 1080 C CA . ASN A 1 132 ? 6.685 2.789 17.155 1.00 57.25 132 ASN A CA 1
ATOM 1081 C C . ASN A 1 132 ? 8.198 3.036 17.085 1.00 57.25 132 ASN A C 1
ATOM 1083 O O . ASN A 1 132 ? 8.877 2.854 18.088 1.00 57.25 132 ASN A O 1
ATOM 1087 N N . LEU A 1 133 ? 8.716 3.515 15.948 1.00 56.44 133 LEU A N 1
ATOM 1088 C CA . LEU A 1 133 ? 10.126 3.894 15.800 1.00 56.44 133 LEU A CA 1
ATOM 1089 C C . LEU A 1 133 ? 10.526 5.016 16.765 1.00 56.44 133 LEU A C 1
ATOM 1091 O O . LEU A 1 133 ? 11.591 4.946 17.375 1.00 56.44 133 LEU A O 1
ATOM 1095 N N . ASP A 1 134 ? 9.675 6.025 16.948 1.00 49.66 134 ASP A N 1
ATOM 1096 C CA . ASP A 1 134 ? 9.931 7.109 17.901 1.00 49.66 134 ASP A CA 1
ATOM 1097 C C . ASP A 1 134 ? 9.899 6.611 19.355 1.00 49.66 134 ASP A C 1
ATOM 1099 O O . ASP A 1 134 ? 10.725 7.022 20.174 1.00 49.66 134 ASP A O 1
ATOM 1103 N N . ALA A 1 135 ? 8.988 5.685 19.678 1.00 45.97 135 ALA A N 1
ATOM 1104 C CA . ALA A 1 135 ? 8.931 5.057 20.994 1.00 45.97 135 ALA A CA 1
ATOM 1105 C C . ALA A 1 135 ? 10.172 4.189 21.262 1.00 45.97 135 ALA A C 1
ATOM 1107 O O . ALA A 1 135 ? 10.802 4.341 22.306 1.00 45.97 135 ALA A O 1
ATOM 1108 N N . GLU A 1 136 ? 10.566 3.330 20.319 1.00 46.78 136 GLU A N 1
ATOM 1109 C CA . GLU A 1 136 ? 11.761 2.481 20.411 1.00 46.78 136 GLU A CA 1
ATOM 1110 C C . GLU A 1 136 ? 13.048 3.306 20.472 1.00 46.78 136 GLU A C 1
ATOM 1112 O O . GLU A 1 136 ? 13.928 3.007 21.277 1.00 46.78 136 GLU A O 1
ATOM 1117 N N . ARG A 1 137 ? 13.143 4.401 19.709 1.00 51.16 137 ARG A N 1
ATOM 1118 C CA . ARG A 1 137 ? 14.253 5.355 19.816 1.00 51.16 137 ARG A CA 1
ATOM 1119 C C . ARG A 1 137 ? 14.301 5.992 21.205 1.00 51.16 137 ARG A C 1
ATOM 1121 O O . ARG A 1 137 ? 15.378 6.083 21.786 1.00 51.16 137 ARG A O 1
ATOM 1128 N N . GLY A 1 138 ? 13.158 6.391 21.764 1.00 40.41 138 GLY A N 1
ATOM 1129 C CA . GLY A 1 138 ? 13.072 6.903 23.134 1.00 40.41 138 GLY A CA 1
ATOM 1130 C C . GLY A 1 138 ? 13.473 5.868 24.192 1.00 40.41 138 GLY A C 1
ATOM 1131 O O . GLY A 1 138 ? 14.165 6.207 25.151 1.00 40.41 138 GLY A O 1
ATOM 1132 N N . PHE A 1 139 ? 13.101 4.599 24.005 1.00 39.97 139 PHE A N 1
ATOM 1133 C CA . PHE A 1 139 ? 13.529 3.503 24.877 1.00 39.97 139 PHE A CA 1
ATOM 1134 C C . PHE A 1 139 ? 15.025 3.203 24.745 1.00 39.97 139 PHE A C 1
ATOM 1136 O O . PHE A 1 139 ? 15.671 3.033 25.769 1.00 39.97 139 PHE A O 1
ATOM 1143 N N . SER A 1 140 ? 15.594 3.228 23.538 1.00 45.78 140 SER A N 1
ATOM 1144 C CA . SER A 1 140 ? 17.028 3.005 23.297 1.00 45.78 140 SER A CA 1
ATOM 1145 C C . SER A 1 140 ? 17.901 4.138 23.856 1.00 45.78 140 SER A C 1
ATOM 1147 O O . SER A 1 140 ? 18.935 3.881 24.470 1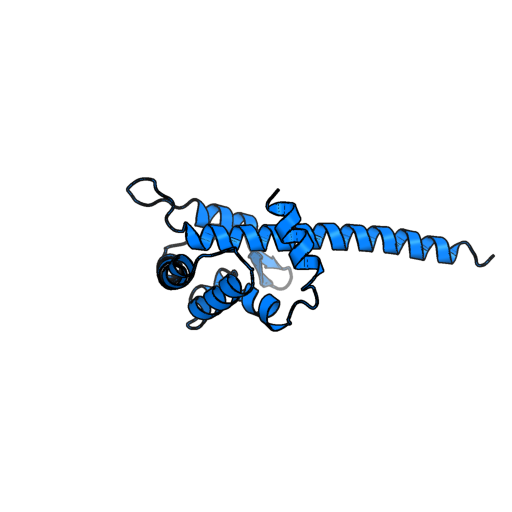.00 45.78 140 SER A O 1
ATOM 1149 N N . ILE A 1 141 ? 17.449 5.394 23.746 1.00 49.47 141 ILE A N 1
ATOM 1150 C CA . ILE A 1 141 ? 18.106 6.543 24.393 1.00 49.47 141 ILE A CA 1
ATOM 1151 C C . ILE A 1 141 ? 18.086 6.381 25.921 1.00 49.47 141 ILE A C 1
ATOM 1153 O O . ILE A 1 141 ? 19.096 6.603 26.588 1.00 49.47 141 ILE A O 1
ATOM 1157 N N . ASN A 1 142 ? 16.957 5.946 26.483 1.00 45.19 142 ASN A N 1
ATOM 1158 C CA . ASN A 1 142 ? 16.845 5.710 27.921 1.00 45.19 142 ASN A CA 1
ATOM 1159 C C . ASN A 1 142 ? 17.621 4.470 28.383 1.00 45.19 142 ASN A C 1
ATOM 1161 O O . ASN A 1 142 ? 18.131 4.461 29.499 1.00 45.19 142 ASN A O 1
ATOM 1165 N N . GLU A 1 143 ? 17.757 3.444 27.547 1.00 43.22 143 GLU A N 1
ATOM 1166 C CA . GLU A 1 143 ? 18.584 2.270 27.821 1.00 43.22 143 GLU A CA 1
ATOM 1167 C C . GLU A 1 143 ? 20.066 2.648 27.901 1.00 43.22 143 GLU A C 1
ATOM 1169 O O . GLU A 1 143 ? 20.761 2.147 28.782 1.00 43.22 143 GLU A O 1
ATOM 1174 N N . HIS A 1 144 ? 20.535 3.608 27.094 1.00 45.03 144 HIS A N 1
ATOM 1175 C CA . HIS A 1 144 ? 21.887 4.159 27.230 1.00 45.03 144 HIS A CA 1
ATOM 1176 C C . HIS A 1 144 ? 22.067 4.895 28.567 1.00 45.03 144 HIS A C 1
ATOM 1178 O O . HIS A 1 144 ? 23.049 4.660 29.261 1.00 45.03 144 HIS A O 1
ATOM 1184 N N . ILE A 1 145 ? 21.083 5.693 29.002 1.00 51.16 145 ILE A N 1
ATOM 1185 C CA . ILE A 1 145 ? 21.126 6.400 30.298 1.00 51.16 145 ILE A CA 1
ATOM 1186 C C . ILE A 1 145 ? 21.065 5.421 31.484 1.00 51.16 145 ILE A C 1
ATOM 1188 O O . ILE A 1 145 ? 21.743 5.609 32.495 1.00 51.16 145 ILE A O 1
ATOM 1192 N N . VAL A 1 146 ? 20.252 4.366 31.396 1.00 48.88 146 VAL A N 1
ATOM 1193 C CA . VAL A 1 146 ? 20.122 3.353 32.458 1.00 48.88 146 VAL A CA 1
ATOM 1194 C C . VAL A 1 146 ? 21.356 2.446 32.512 1.00 48.88 146 VAL A C 1
ATOM 1196 O O . VAL A 1 146 ? 21.776 2.053 33.602 1.00 48.88 146 VAL A O 1
ATOM 1199 N N . THR A 1 147 ? 21.968 2.144 31.365 1.00 49.09 147 THR A N 1
ATOM 1200 C CA . THR A 1 147 ? 23.184 1.322 31.288 1.00 49.09 147 THR A CA 1
ATOM 1201 C C . THR A 1 147 ? 24.440 2.109 31.679 1.00 49.09 147 THR A C 1
ATOM 1203 O O . THR A 1 147 ? 25.256 1.589 32.438 1.00 49.09 147 THR A O 1
ATOM 1206 N N . GLU A 1 148 ? 24.571 3.382 31.289 1.00 46.44 148 GLU A N 1
ATOM 1207 C CA . GLU A 1 148 ? 25.701 4.244 31.689 1.00 46.44 148 GLU A CA 1
ATOM 1208 C C . GLU A 1 148 ? 25.697 4.561 33.193 1.00 46.44 148 GLU A C 1
ATOM 1210 O O . GLU A 1 148 ? 26.750 4.565 33.837 1.00 46.44 148 GLU A O 1
ATOM 1215 N N . ASN A 1 149 ? 24.520 4.729 33.806 1.00 46.28 149 ASN A N 1
ATOM 1216 C CA . ASN A 1 149 ? 24.424 4.922 35.257 1.00 46.28 149 ASN A CA 1
ATOM 1217 C C . ASN A 1 149 ? 24.733 3.649 36.064 1.00 46.28 149 ASN A C 1
ATOM 1219 O O . ASN A 1 149 ? 25.008 3.735 37.261 1.00 46.28 149 ASN A O 1
ATOM 1223 N N . ARG A 1 150 ? 24.732 2.464 35.438 1.00 47.16 150 ARG A N 1
ATOM 1224 C CA . ARG A 1 150 ? 25.160 1.216 36.091 1.00 47.16 150 ARG A CA 1
ATOM 1225 C C . ARG A 1 150 ? 26.674 1.016 36.081 1.00 47.16 150 ARG A C 1
ATOM 1227 O O . ARG A 1 150 ? 27.172 0.307 36.947 1.00 47.16 150 ARG A O 1
ATOM 1234 N N . THR A 1 151 ? 27.405 1.668 35.179 1.00 43.47 151 THR A N 1
ATOM 1235 C CA . THR A 1 151 ? 28.879 1.633 35.158 1.00 43.47 151 THR A CA 1
ATOM 1236 C C . THR A 1 151 ? 29.542 2.634 36.110 1.00 43.47 151 THR A C 1
ATOM 1238 O O . THR A 1 151 ? 30.732 2.509 36.377 1.00 43.47 151 THR A O 1
ATOM 1241 N N . LEU A 1 152 ? 28.791 3.593 36.667 1.00 47.91 152 LEU A N 1
ATOM 1242 C CA . LEU A 1 152 ? 29.308 4.598 37.612 1.00 47.91 152 LEU A CA 1
ATOM 1243 C C . LEU A 1 152 ? 28.970 4.325 39.090 1.00 47.91 152 LEU A C 1
ATOM 1245 O O . LEU A 1 152 ? 29.352 5.110 39.950 1.00 47.91 152 LEU A O 1
ATOM 1249 N N . LEU A 1 153 ? 28.292 3.215 39.405 1.00 42.69 153 LEU A N 1
ATOM 1250 C CA . LEU A 1 153 ? 27.963 2.812 40.785 1.00 42.69 153 LEU A CA 1
ATOM 1251 C C . LEU A 1 153 ? 28.752 1.579 41.266 1.00 42.69 153 LEU A C 1
ATOM 1253 O O . LEU A 1 153 ? 28.349 0.915 42.218 1.00 42.69 153 LEU A O 1
ATOM 1257 N N . SER A 1 154 ? 29.878 1.270 40.618 1.00 44.44 154 SER A N 1
ATOM 1258 C CA . SER A 1 154 ? 30.789 0.185 41.010 1.00 44.44 154 SER A CA 1
ATOM 1259 C C . SER A 1 154 ? 32.223 0.656 41.293 1.00 44.44 154 SER A C 1
ATOM 1261 O O . SER A 1 154 ? 33.170 -0.070 40.993 1.00 44.44 154 SER A O 1
ATOM 1263 N N . LEU A 1 155 ? 32.385 1.849 41.872 1.00 36.84 155 LEU A N 1
ATOM 1264 C CA . LEU A 1 155 ? 33.630 2.292 42.512 1.00 36.84 155 LEU A CA 1
ATOM 1265 C C . LEU A 1 155 ? 33.349 2.792 43.928 1.00 36.84 155 LEU A C 1
ATOM 1267 O O . LEU A 1 155 ? 32.389 3.579 44.084 1.00 36.84 155 LEU A O 1
#

Sequence (155 aa):
SIYHAIADNLKKYLPLKNTFLKDLHVLDPASRTKQDSADTLIRVGRAIPKLLSNAEIDRIRYEFMMYAAETIDQSWYIKNKYHDSDDNNHTEYQQIDYYWNKTLSLTTSFGSPKFPTLSKIVKNILIISHGNLDAERGFSINEHIVTENRTLLSL

Organism: NCBI:txid392032

Mean predicted aligned error: 10.89 Å

Radius of gyration: 19.69 Å; Cα contacts (8 Å, |Δi|>4): 106; chains: 1; bounding box: 53×28×57 Å

Solvent-accessible surface area (backbone atoms only — not comparable to full-atom values): 9071 Å² total; per-residue (Å²): 108,74,67,56,61,50,54,58,49,47,68,76,56,59,76,67,53,68,65,58,68,58,40,54,54,46,75,38,81,85,30,48,80,44,90,59,32,47,62,35,47,48,52,53,48,67,70,42,79,86,73,56,54,74,72,46,56,65,44,38,43,59,46,44,51,52,58,48,71,48,91,74,64,62,72,46,52,40,66,47,75,50,66,51,100,83,70,46,85,44,75,43,64,43,58,70,65,59,30,50,52,58,61,53,65,38,53,41,99,84,70,45,64,63,41,62,64,56,41,54,49,52,53,52,50,52,52,50,53,52,56,46,50,53,48,50,50,54,49,53,57,48,47,50,56,59,52,55,58,58,71,72,74,78,121

Secondary structure (DSSP, 8-state):
-HHHHHHHHHHHT-S--HHHHHHGGGGSGGGTT-TTHHHHHHHHHHHSTTSS-HHHHHHHHHHHHHHHHS---GGGTEEEEEE-TT--EEEEEPPHHHHHHHHHT-B-TTSSBS-HHHHHHHHHHHHHHHHHHHHHHHHHHHHHHHHHHHHSS--

InterPro domains:
  IPR012337 Ribonuclease H-like superfamily [SSF53098] (73-151)

pLDDT: mean 77.13, std 19.07, range [31.16, 95.06]

Foldseek 3Di:
DVVVVQVVVCVVVPVPPPLLVVLCCLLDPVNLQPPCSLVSLLVNCVVRPPLDDPVLSVVSSVLSVVLSPDDDDPVQFWVDWDADPVRDIDTDTDDSCSNVVVSQCDADPVRHGSRPSVNSSVVVVVVVVVVVVVVVVVVVVVVCVVVVVVVVPPD